Protein AF-A0A831SKP4-F1 (afdb_monomer)

Nearest PDB structures (foldseek):
  2lvs-assembly1_A  TM=4.114E-01  e=3.186E-03  Hyperthermus butylicus DSM 5456
  2r0q-assembly1_F  TM=7.429E-01  e=1.241E+00  Staphylococcus aureus
  7r3e-assembly1_B  TM=6.776E-01  e=1.662E+00  Pseudomonas aeruginosa PAO1
  4y13-assembly1_A  TM=4.119E-01  e=1.315E+00  Escherichia coli O157:H7
  3szt-assembly1_B  TM=4.322E-01  e=8.544E+00  Pseudomonas aeruginosa

Radius of gyration: 23.82 Å; Cα contacts (8 Å, |Δi|>4): 84; chains: 1; bounding box: 57×42×66 Å

Secondary structure (DSSP, 8-state):
-PPPPPPHHHHHHHHHHHHTT--HHHHHHHHT--HHHHHHHSTTS---------HHHHHHHHHHHHTT--HHHHHHHTT--HHHHHHHHTTS-------SS--HHHHHHHHHHHHTTEEE-SSS-EEE--

Mean predicted aligned error: 15.89 Å

pLDDT: mean 81.24, std 11.7, range [41.0, 93.81]

Structure (mmCIF, N/CA/C/O backbone):
data_AF-A0A831SKP4-F1
#
_entry.id   AF-A0A831SKP4-F1
#
loop_
_atom_site.group_PDB
_atom_site.id
_atom_site.type_symbol
_atom_site.label_atom_id
_atom_site.label_alt_id
_atom_site.label_comp_id
_atom_site.label_asym_id
_atom_site.label_entity_id
_atom_site.label_seq_id
_atom_site.pdbx_PDB_ins_code
_atom_site.Cartn_x
_atom_site.Cartn_y
_atom_site.Cartn_z
_atom_site.occupancy
_atom_site.B_iso_or_equiv
_atom_site.auth_seq_id
_atom_site.auth_comp_id
_atom_site.auth_asym_id
_atom_site.auth_atom_id
_atom_site.pdbx_PDB_model_num
ATOM 1 N N . MET A 1 1 ? 12.614 -25.273 -33.405 1.00 41.00 1 MET A N 1
ATOM 2 C CA . MET A 1 1 ? 11.252 -24.795 -33.075 1.00 41.00 1 MET A CA 1
ATOM 3 C C . MET A 1 1 ? 11.278 -23.275 -33.042 1.00 41.00 1 MET A C 1
ATOM 5 O O . MET A 1 1 ? 12.081 -22.726 -32.301 1.00 41.00 1 MET A O 1
ATOM 9 N N . MET A 1 2 ? 10.481 -22.599 -33.871 1.00 47.62 2 MET A N 1
ATOM 10 C CA . MET A 1 2 ? 10.391 -21.132 -33.864 1.00 47.62 2 MET A CA 1
ATOM 11 C C . MET A 1 2 ? 9.602 -20.687 -32.625 1.00 47.62 2 MET A C 1
ATOM 13 O O . MET A 1 2 ? 8.480 -21.148 -32.412 1.00 47.62 2 MET A O 1
ATOM 17 N N . ALA A 1 3 ? 10.198 -19.841 -31.782 1.00 60.03 3 ALA A N 1
ATOM 18 C CA . ALA A 1 3 ? 9.532 -19.298 -30.602 1.00 60.03 3 ALA A CA 1
ATOM 19 C C . ALA A 1 3 ? 8.322 -18.457 -31.038 1.00 60.03 3 ALA A C 1
ATOM 21 O O . ALA A 1 3 ? 8.459 -17.539 -31.848 1.00 60.03 3 ALA A O 1
ATOM 22 N N . ARG A 1 4 ? 7.131 -18.774 -30.517 1.00 69.19 4 ARG A N 1
ATOM 23 C CA . ARG A 1 4 ? 5.933 -17.971 -30.786 1.00 69.19 4 ARG A CA 1
ATOM 24 C C . ARG A 1 4 ? 6.118 -16.574 -30.177 1.00 69.19 4 ARG A C 1
ATOM 26 O O . ARG A 1 4 ? 6.567 -16.481 -29.032 1.00 69.19 4 ARG A O 1
ATOM 33 N N . PRO A 1 5 ? 5.774 -15.498 -30.902 1.00 70.50 5 PRO A N 1
ATOM 34 C CA . PRO A 1 5 ? 5.787 -14.159 -30.333 1.00 70.50 5 PRO A CA 1
ATOM 35 C C . PRO A 1 5 ? 4.800 -14.091 -29.161 1.00 70.50 5 PRO A C 1
ATOM 37 O O . PRO A 1 5 ? 3.696 -14.631 -29.226 1.00 70.50 5 PRO A O 1
ATOM 40 N N . ILE A 1 6 ? 5.215 -13.448 -28.071 1.00 77.25 6 ILE A N 1
ATOM 41 C CA . ILE A 1 6 ? 4.364 -13.239 -26.895 1.00 77.25 6 ILE A CA 1
ATOM 42 C C . ILE A 1 6 ? 3.196 -12.323 -27.268 1.00 77.25 6 ILE A C 1
ATOM 44 O O . ILE A 1 6 ? 3.372 -11.354 -28.008 1.00 77.25 6 ILE A O 1
ATOM 48 N N . SER A 1 7 ? 2.010 -12.620 -26.730 1.00 87.00 7 SER A N 1
ATOM 49 C CA . SER A 1 7 ? 0.823 -11.783 -26.918 1.00 87.00 7 SER A CA 1
ATOM 50 C C . SER A 1 7 ? 1.058 -10.360 -26.401 1.00 87.00 7 SER A C 1
ATOM 52 O O . SER A 1 7 ? 1.594 -10.164 -25.306 1.00 87.00 7 SER A O 1
ATOM 54 N N . LYS A 1 8 ? 0.605 -9.362 -27.167 1.00 86.00 8 LYS A N 1
ATOM 55 C CA . LYS A 1 8 ? 0.666 -7.948 -26.772 1.00 86.00 8 LYS A CA 1
ATOM 56 C C . LYS A 1 8 ? -0.026 -7.704 -25.425 1.00 86.00 8 LYS A C 1
ATOM 58 O O . LYS A 1 8 ? 0.499 -6.940 -24.621 1.00 86.00 8 LYS A O 1
ATOM 63 N N . ASP A 1 9 ? -1.107 -8.425 -25.135 1.00 87.94 9 ASP A N 1
ATOM 64 C CA . ASP A 1 9 ? -1.860 -8.294 -23.881 1.00 87.94 9 ASP A CA 1
ATOM 65 C C . ASP A 1 9 ? -1.041 -8.739 -22.663 1.00 87.94 9 ASP A C 1
ATOM 67 O O . ASP A 1 9 ? -1.077 -8.115 -21.602 1.00 87.94 9 ASP A O 1
ATOM 71 N N . LEU A 1 10 ? -0.233 -9.793 -22.821 1.00 88.56 10 LEU A N 1
ATOM 72 C CA . LEU A 1 10 ? 0.670 -10.271 -21.770 1.00 88.56 10 LEU A CA 1
ATOM 73 C C . LEU A 1 10 ? 1.790 -9.265 -21.493 1.00 88.56 10 LEU A C 1
ATOM 75 O O . LEU A 1 10 ? 2.162 -9.063 -20.338 1.00 88.56 10 LEU A O 1
ATOM 79 N N . ILE A 1 11 ? 2.305 -8.613 -22.538 1.00 88.94 11 ILE A N 1
ATOM 80 C CA . ILE A 1 11 ? 3.315 -7.556 -22.403 1.00 88.94 11 ILE A CA 1
ATOM 81 C C . ILE A 1 11 ? 2.715 -6.330 -21.713 1.00 88.94 11 ILE A C 1
ATOM 83 O O . ILE A 1 11 ? 3.347 -5.764 -20.822 1.00 88.94 11 ILE A O 1
ATOM 87 N N . GLN A 1 12 ? 1.495 -5.945 -22.083 1.00 89.88 12 GLN A N 1
ATOM 88 C CA . GLN A 1 12 ? 0.797 -4.819 -21.475 1.00 89.88 12 GLN A CA 1
ATOM 89 C C . GLN A 1 12 ? 0.574 -5.053 -19.976 1.00 89.88 12 GLN A C 1
ATOM 91 O O . GLN A 1 12 ? 0.990 -4.239 -19.150 1.00 89.88 12 GLN A O 1
ATOM 96 N N . LYS A 1 13 ? 0.060 -6.231 -19.611 1.00 90.19 13 LYS A N 1
ATOM 97 C CA . LYS A 1 13 ? -0.128 -6.633 -18.212 1.00 90.19 13 LYS A CA 1
ATOM 98 C C . LYS A 1 13 ? 1.189 -6.688 -17.432 1.00 90.19 13 LYS A C 1
ATOM 100 O O . LYS A 1 13 ? 1.250 -6.288 -16.271 1.00 90.19 13 LYS A O 1
ATOM 105 N N . ALA A 1 14 ? 2.269 -7.153 -18.064 1.00 89.69 14 ALA A N 1
ATOM 106 C CA . ALA A 1 14 ? 3.598 -7.128 -17.462 1.00 89.69 14 ALA A CA 1
ATOM 107 C C . ALA A 1 14 ? 4.075 -5.697 -17.171 1.00 89.69 14 ALA A C 1
ATOM 109 O O . ALA A 1 14 ? 4.610 -5.444 -16.090 1.00 89.69 14 ALA A O 1
ATOM 110 N N . ARG A 1 15 ? 3.867 -4.757 -18.104 1.00 88.12 15 ARG A N 1
ATOM 111 C CA . ARG A 1 15 ? 4.230 -3.341 -17.929 1.00 88.12 15 ARG A CA 1
ATOM 112 C C . ARG A 1 15 ? 3.439 -2.699 -16.792 1.00 88.12 15 ARG A C 1
ATOM 114 O O . ARG A 1 15 ? 4.048 -2.052 -15.945 1.00 88.12 15 ARG A O 1
ATOM 121 N N . GLU A 1 16 ? 2.133 -2.935 -16.722 1.00 86.81 16 GLU A N 1
ATOM 122 C CA . GLU A 1 16 ? 1.269 -2.439 -15.640 1.00 86.81 16 GLU A CA 1
ATOM 123 C C . GLU A 1 16 ? 1.748 -2.911 -14.266 1.00 86.81 16 GLU A C 1
ATOM 125 O O . GLU A 1 16 ? 1.954 -2.099 -13.367 1.00 86.81 16 GLU A O 1
ATOM 130 N N . LEU A 1 17 ? 2.031 -4.208 -14.110 1.00 85.94 17 LEU A N 1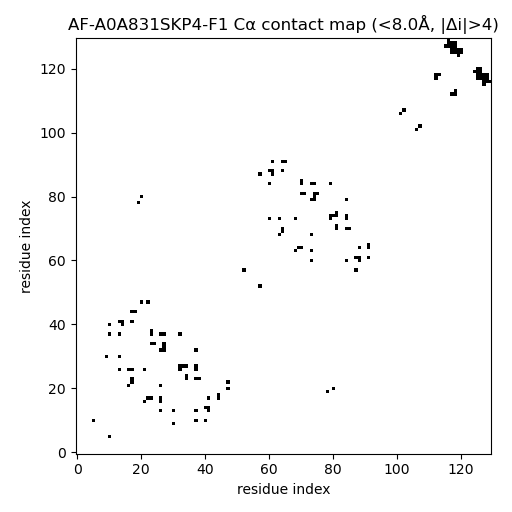
ATOM 131 C CA . LEU A 1 17 ? 2.506 -4.749 -12.836 1.00 85.94 17 LEU A CA 1
ATOM 132 C C . LEU A 1 17 ? 3.848 -4.145 -12.400 1.00 85.94 17 LEU A C 1
ATOM 134 O O . LEU A 1 17 ? 4.041 -3.891 -11.207 1.00 85.94 17 LEU A O 1
ATOM 138 N N . VAL A 1 18 ? 4.763 -3.905 -13.346 1.00 86.25 18 VAL A N 1
ATOM 139 C CA . VAL A 1 18 ? 6.054 -3.255 -13.067 1.00 86.25 18 VAL A CA 1
ATOM 140 C C . VAL A 1 18 ? 5.863 -1.780 -12.697 1.00 86.25 18 VAL A C 1
ATOM 142 O O . VAL A 1 18 ? 6.511 -1.319 -11.758 1.00 86.25 18 VAL A O 1
ATOM 145 N N . LEU A 1 19 ? 4.954 -1.053 -13.358 1.00 79.75 19 LEU A N 1
ATOM 146 C CA . LEU A 1 19 ? 4.599 0.329 -13.000 1.00 79.75 19 LEU A CA 1
ATOM 147 C C . LEU A 1 19 ? 3.962 0.422 -11.607 1.00 79.75 19 LEU A C 1
ATOM 149 O O . LEU A 1 19 ? 4.235 1.366 -10.872 1.00 79.75 19 LEU A O 1
ATOM 153 N N . CYS A 1 20 ? 3.201 -0.593 -11.195 1.00 77.50 20 CYS A N 1
ATOM 154 C CA . CYS A 1 20 ? 2.674 -0.720 -9.833 1.00 77.50 20 CYS A CA 1
ATOM 155 C C . CYS A 1 20 ? 3.742 -1.087 -8.780 1.00 77.50 20 CYS A C 1
ATOM 157 O O . CYS A 1 20 ? 3.407 -1.366 -7.629 1.00 77.50 20 CYS A O 1
ATOM 159 N N . GLY A 1 21 ? 5.026 -1.123 -9.148 1.00 75.38 21 GLY A N 1
ATOM 160 C CA . GLY A 1 21 ? 6.139 -1.322 -8.221 1.00 75.38 21 GLY A CA 1
ATOM 161 C C . GLY A 1 21 ? 6.475 -2.782 -7.915 1.00 75.38 21 GLY A C 1
ATOM 162 O O . GLY A 1 21 ? 7.334 -3.036 -7.061 1.00 75.38 21 GLY A O 1
ATOM 163 N N . ASN A 1 22 ? 5.859 -3.749 -8.607 1.00 82.50 22 ASN A N 1
ATOM 164 C CA . ASN A 1 22 ? 6.261 -5.151 -8.495 1.00 82.50 22 ASN A CA 1
ATOM 165 C C . ASN A 1 22 ? 7.653 -5.354 -9.102 1.00 82.50 22 ASN A C 1
ATOM 167 O O . ASN A 1 22 ? 8.014 -4.768 -10.124 1.00 82.50 22 ASN A O 1
ATOM 171 N N . SER A 1 23 ? 8.454 -6.227 -8.487 1.00 86.06 23 SER A N 1
ATOM 172 C CA . SER A 1 23 ? 9.759 -6.564 -9.052 1.00 86.06 23 SER A CA 1
ATOM 173 C C . SER A 1 23 ? 9.582 -7.341 -10.358 1.00 86.06 23 SER A C 1
ATOM 175 O O . SER A 1 23 ? 8.710 -8.202 -10.468 1.00 86.06 23 SER A O 1
ATOM 177 N N . LYS A 1 24 ? 10.461 -7.095 -11.335 1.00 87.56 24 LYS A N 1
ATOM 178 C CA . LYS A 1 24 ? 10.477 -7.820 -12.617 1.00 87.56 24 LYS A CA 1
ATOM 179 C C . LYS A 1 24 ? 10.549 -9.349 -12.413 1.00 87.56 24 LYS A C 1
ATOM 181 O O . LYS A 1 24 ? 9.915 -10.097 -13.150 1.00 87.56 24 LYS A O 1
ATOM 186 N N . ASN A 1 25 ? 11.216 -9.798 -11.343 1.00 89.69 25 ASN A N 1
ATOM 187 C CA . ASN A 1 25 ? 11.230 -11.194 -10.883 1.00 89.69 25 ASN A CA 1
ATOM 188 C C . ASN A 1 25 ? 9.852 -11.715 -10.456 1.00 89.69 25 ASN A C 1
ATOM 190 O O . ASN A 1 25 ? 9.473 -12.825 -10.822 1.00 89.69 25 ASN A O 1
ATOM 194 N N . SER A 1 26 ? 9.112 -10.934 -9.668 1.00 88.69 26 SER A N 1
ATOM 195 C CA . SER A 1 26 ? 7.761 -11.298 -9.230 1.00 88.69 26 SER A CA 1
ATOM 196 C C . SER A 1 26 ? 6.805 -11.370 -10.417 1.00 88.69 26 SER A C 1
ATOM 198 O O . SER A 1 26 ? 6.053 -12.331 -10.544 1.00 88.69 26 SER A O 1
ATOM 200 N N . VAL A 1 27 ? 6.888 -10.396 -11.327 1.00 89.75 27 VAL A N 1
ATOM 201 C CA . VAL A 1 27 ? 6.055 -10.341 -12.537 1.00 89.75 27 VAL A CA 1
ATOM 202 C C . VAL A 1 27 ? 6.326 -11.532 -13.459 1.00 89.75 27 VAL A C 1
ATOM 204 O O . VAL A 1 27 ? 5.383 -12.150 -13.945 1.00 89.75 27 VAL A O 1
ATOM 207 N N . ALA A 1 28 ? 7.596 -11.907 -13.646 1.00 91.88 28 ALA A N 1
ATOM 208 C CA . ALA A 1 28 ? 7.980 -13.090 -14.417 1.00 91.88 28 ALA A CA 1
ATOM 209 C C . ALA A 1 28 ? 7.329 -14.372 -13.867 1.00 91.88 28 ALA A C 1
ATOM 211 O O . ALA A 1 28 ? 6.713 -15.126 -14.620 1.00 91.88 28 ALA A O 1
ATOM 212 N N . LYS A 1 29 ? 7.394 -14.579 -12.543 1.00 92.56 29 LYS A N 1
ATOM 213 C CA . LYS A 1 29 ? 6.753 -15.722 -11.873 1.00 92.56 29 LYS A CA 1
ATOM 214 C C . LYS A 1 29 ? 5.230 -15.691 -12.007 1.00 92.56 29 LYS A C 1
ATOM 216 O O . LYS A 1 29 ? 4.632 -16.717 -12.301 1.00 92.56 29 LYS A O 1
ATOM 221 N N . GLN A 1 30 ? 4.615 -14.524 -11.819 1.00 90.94 30 GLN A N 1
ATOM 222 C CA . GLN A 1 30 ? 3.160 -14.361 -11.838 1.00 90.94 30 GLN A CA 1
ATOM 223 C C . GLN A 1 30 ? 2.549 -14.583 -13.228 1.00 90.94 30 GLN A C 1
ATOM 225 O O . GLN A 1 30 ? 1.441 -15.100 -13.332 1.00 90.94 30 GLN A O 1
ATOM 230 N N . LEU A 1 31 ? 3.251 -14.182 -14.290 1.00 89.62 31 LEU A N 1
ATOM 231 C CA . LEU A 1 31 ? 2.764 -14.302 -15.667 1.00 89.62 31 LEU A CA 1
ATOM 232 C C . LEU A 1 31 ? 3.289 -15.549 -16.393 1.00 89.62 31 LEU A C 1
ATOM 234 O O . LEU A 1 31 ? 2.903 -15.783 -17.535 1.00 89.62 31 LEU A O 1
ATOM 238 N N . GLY A 1 32 ? 4.177 -16.329 -15.768 1.00 89.25 32 GLY A N 1
ATOM 239 C CA . GLY A 1 32 ? 4.826 -17.478 -16.408 1.00 89.25 32 GLY A CA 1
ATOM 240 C C . GLY A 1 32 ? 5.717 -17.086 -17.592 1.00 89.25 32 GLY A C 1
ATOM 241 O O . GLY A 1 32 ? 5.929 -17.881 -18.503 1.00 89.25 32 GLY A O 1
ATOM 242 N N . ILE A 1 33 ? 6.218 -15.847 -17.606 1.00 88.88 33 ILE A N 1
ATOM 243 C CA . ILE A 1 33 ? 7.048 -15.307 -18.687 1.00 88.88 33 ILE A CA 1
ATOM 244 C C . ILE A 1 33 ? 8.510 -15.345 -18.250 1.00 88.88 33 ILE A C 1
ATOM 246 O O . ILE A 1 33 ? 8.845 -14.990 -17.121 1.00 88.88 33 ILE A O 1
ATOM 250 N N . GLY A 1 34 ? 9.401 -15.719 -19.170 1.00 89.88 34 GLY A N 1
ATOM 251 C CA . GLY A 1 34 ? 10.840 -15.648 -18.941 1.00 89.88 34 GLY A CA 1
ATOM 252 C C . GLY A 1 34 ? 11.280 -14.248 -18.504 1.00 89.88 34 GLY A C 1
ATOM 253 O O . GLY A 1 34 ? 10.935 -13.242 -19.127 1.00 89.88 34 GLY A O 1
ATOM 254 N N . ILE A 1 35 ? 12.081 -14.192 -17.441 1.00 90.69 35 ILE A N 1
ATOM 255 C CA . ILE A 1 35 ? 12.588 -12.945 -16.857 1.00 90.69 35 ILE A CA 1
ATOM 256 C C . ILE A 1 35 ? 13.259 -12.047 -17.908 1.00 90.69 35 ILE A C 1
ATOM 258 O O . ILE A 1 35 ? 12.999 -10.847 -17.960 1.00 90.69 35 ILE A O 1
ATOM 262 N N . THR A 1 36 ? 14.047 -12.630 -18.811 1.00 91.88 36 THR A N 1
ATOM 263 C CA . THR A 1 36 ? 14.751 -11.933 -19.894 1.00 91.88 36 THR A CA 1
ATOM 264 C C . THR A 1 36 ? 13.785 -11.178 -20.801 1.00 91.88 36 THR A C 1
ATOM 266 O O . THR A 1 36 ? 14.064 -10.059 -21.228 1.00 91.88 36 THR A O 1
ATOM 269 N N . THR A 1 37 ? 12.611 -11.757 -21.048 1.00 90.75 37 THR A N 1
ATOM 270 C CA . THR A 1 37 ? 11.578 -11.140 -21.873 1.00 90.75 37 THR A CA 1
ATOM 271 C C . THR A 1 37 ? 10.914 -9.970 -21.162 1.00 90.75 37 THR A C 1
ATOM 273 O O . THR A 1 37 ? 10.691 -8.930 -21.776 1.00 90.75 37 THR A O 1
ATOM 276 N N . ILE A 1 38 ? 10.662 -10.097 -19.855 1.00 90.62 38 ILE A N 1
ATOM 277 C CA . ILE A 1 38 ? 10.184 -8.977 -19.038 1.00 90.62 38 ILE A CA 1
ATOM 278 C C . ILE A 1 38 ? 11.186 -7.824 -19.113 1.00 90.62 38 ILE A C 1
ATOM 280 O O . ILE A 1 38 ? 10.785 -6.709 -19.433 1.00 90.62 38 ILE A O 1
ATOM 284 N N . TYR A 1 39 ? 12.484 -8.077 -18.906 1.00 90.38 39 TYR A N 1
ATOM 285 C CA . TYR A 1 39 ? 13.518 -7.040 -19.020 1.00 90.38 39 TYR A CA 1
ATOM 286 C C . TYR A 1 39 ? 13.538 -6.380 -20.397 1.00 90.38 39 TYR A C 1
ATOM 288 O O . TYR A 1 39 ? 13.594 -5.159 -20.463 1.00 90.38 39 TYR A O 1
ATOM 296 N N . LYS A 1 40 ? 13.419 -7.153 -21.481 1.00 91.50 40 LYS A N 1
ATOM 297 C CA . LYS A 1 40 ? 13.374 -6.621 -22.850 1.00 91.50 40 LYS A CA 1
ATOM 298 C C . LYS A 1 40 ? 12.195 -5.669 -23.087 1.00 91.50 40 LYS A C 1
ATOM 300 O O . LYS A 1 40 ? 12.347 -4.688 -23.802 1.00 91.50 40 LYS A O 1
ATOM 305 N N . HIS A 1 41 ? 11.029 -5.955 -22.506 1.00 89.62 41 HIS A N 1
ATOM 306 C CA . HIS A 1 41 ? 9.802 -5.174 -22.720 1.00 89.62 41 HIS A CA 1
ATOM 307 C C . HIS A 1 41 ? 9.506 -4.129 -21.635 1.00 89.62 41 HIS A C 1
ATOM 309 O O . HIS A 1 41 ? 8.507 -3.414 -21.730 1.00 89.62 41 HIS A O 1
ATOM 315 N N . THR A 1 42 ? 10.343 -4.053 -20.600 1.00 88.12 42 THR A N 1
ATOM 316 C CA . THR A 1 42 ? 10.208 -3.113 -19.473 1.00 88.12 42 THR A CA 1
ATOM 317 C C . THR A 1 42 ? 11.531 -2.415 -19.148 1.00 88.12 42 THR A C 1
ATOM 319 O O . THR A 1 42 ? 11.700 -1.886 -18.048 1.00 88.12 42 THR A O 1
ATOM 322 N N . SER A 1 43 ? 12.499 -2.441 -20.073 1.00 85.00 43 SER A N 1
ATOM 323 C CA . SER A 1 43 ? 13.817 -1.813 -19.910 1.00 85.00 43 SER A CA 1
ATOM 324 C C . SER A 1 43 ? 13.722 -0.295 -19.816 1.00 85.00 43 SER A C 1
ATOM 326 O O . SER A 1 43 ? 14.530 0.327 -19.135 1.00 85.00 43 SER A O 1
ATOM 328 N N . ASP A 1 44 ? 12.724 0.281 -20.484 1.00 84.69 44 ASP A N 1
ATOM 329 C CA . ASP A 1 44 ? 12.385 1.700 -20.445 1.00 84.69 44 ASP A CA 1
ATOM 330 C C . ASP A 1 44 ? 11.773 2.124 -19.105 1.00 84.69 44 ASP A C 1
ATOM 332 O O . ASP A 1 44 ? 11.849 3.294 -18.741 1.00 84.69 44 ASP A O 1
ATOM 336 N N . ILE A 1 45 ? 11.216 1.178 -18.342 1.00 79.75 45 ILE A N 1
ATOM 337 C CA . ILE A 1 45 ? 10.704 1.446 -17.003 1.00 79.75 45 ILE A CA 1
ATOM 338 C C . ILE A 1 45 ? 11.900 1.418 -16.045 1.00 79.75 45 ILE A C 1
ATOM 340 O O . ILE A 1 45 ? 12.432 0.320 -15.777 1.00 79.75 45 ILE A O 1
ATOM 344 N N . PRO A 1 46 ? 12.339 2.586 -15.522 1.00 67.19 46 PRO A N 1
ATOM 345 C CA . PRO A 1 46 ? 13.459 2.642 -14.599 1.00 67.19 46 PRO A CA 1
ATOM 346 C C . PRO A 1 46 ? 13.176 1.659 -13.468 1.00 67.19 46 PRO A C 1
ATOM 348 O O . PRO A 1 46 ? 12.072 1.601 -12.928 1.00 67.19 46 PRO A O 1
ATOM 351 N N . GLY A 1 47 ? 14.148 0.792 -13.176 1.00 63.47 47 GLY A N 1
ATOM 352 C CA . GLY A 1 47 ? 13.994 -0.169 -12.091 1.00 63.47 47 GLY A CA 1
ATOM 353 C C . GLY A 1 47 ? 13.657 0.545 -10.783 1.00 63.47 47 GLY A C 1
ATOM 354 O O . GLY A 1 47 ? 13.896 1.746 -10.657 1.00 63.47 4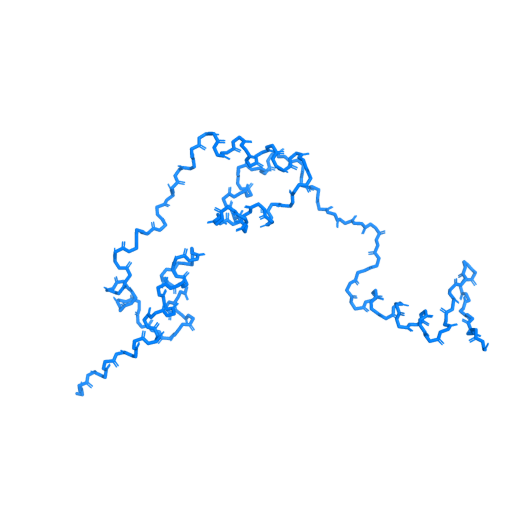7 GLY A O 1
ATOM 355 N N . ASN A 1 48 ? 13.177 -0.218 -9.798 1.00 57.19 48 ASN A N 1
ATOM 356 C CA . ASN A 1 48 ? 13.178 0.189 -8.394 1.00 57.19 48 ASN A CA 1
ATOM 357 C C . ASN A 1 48 ? 14.634 0.424 -7.954 1.00 57.19 48 ASN A C 1
ATOM 359 O O . ASN A 1 48 ? 15.212 -0.357 -7.201 1.00 57.19 48 ASN A O 1
ATOM 363 N N . LYS A 1 49 ? 15.259 1.501 -8.437 1.00 54.06 49 LYS A N 1
ATOM 364 C CA . LYS A 1 49 ? 16.269 2.198 -7.668 1.00 54.06 49 LYS A CA 1
ATOM 365 C C . LYS A 1 49 ? 15.575 2.517 -6.356 1.00 54.06 49 LYS A C 1
ATOM 367 O O . LYS A 1 49 ? 14.374 2.784 -6.331 1.00 54.06 49 LYS A O 1
ATOM 372 N N . HIS A 1 50 ? 16.309 2.439 -5.261 1.00 54.53 50 HIS A N 1
ATOM 373 C CA . HIS A 1 50 ? 15.885 3.070 -4.026 1.00 54.53 50 HIS A CA 1
ATOM 374 C C . HIS A 1 50 ? 15.735 4.560 -4.344 1.00 54.53 50 HIS A C 1
ATOM 376 O O . HIS A 1 50 ? 16.698 5.315 -4.233 1.00 54.53 50 HIS A O 1
ATOM 382 N N . THR A 1 51 ? 14.580 4.963 -4.877 1.00 58.69 51 THR A N 1
ATOM 383 C CA . THR A 1 51 ? 14.279 6.349 -5.182 1.00 58.69 51 THR A CA 1
ATOM 384 C C . THR A 1 51 ? 14.226 6.984 -3.820 1.00 58.69 51 THR A C 1
ATOM 386 O O . THR A 1 51 ? 13.288 6.768 -3.054 1.00 58.69 51 THR A O 1
ATOM 389 N N . LYS A 1 52 ? 15.331 7.628 -3.457 1.00 70.12 52 LYS A N 1
ATOM 390 C CA . LYS A 1 52 ? 15.453 8.325 -2.194 1.00 70.12 52 LYS A CA 1
ATOM 391 C C . LYS A 1 52 ? 14.316 9.334 -2.190 1.00 70.12 52 LYS A C 1
ATOM 393 O O . LYS A 1 52 ? 14.295 10.214 -3.047 1.00 70.12 52 LYS A O 1
ATOM 398 N N . LEU A 1 53 ? 13.331 9.133 -1.313 1.00 80.56 53 LEU A N 1
ATOM 399 C CA . LEU A 1 53 ? 12.241 10.088 -1.210 1.00 80.56 53 LEU A CA 1
ATOM 400 C C . LEU A 1 53 ? 12.836 11.438 -0.841 1.00 80.56 53 LEU A C 1
ATOM 402 O O . LEU A 1 53 ? 13.736 11.527 0.001 1.00 80.56 53 LEU A O 1
ATOM 406 N N . ASP A 1 54 ? 12.313 12.477 -1.475 1.00 87.69 54 ASP A N 1
ATOM 407 C CA . ASP A 1 54 ? 12.656 13.828 -1.087 1.00 87.69 54 ASP A CA 1
ATOM 408 C C . ASP A 1 54 ? 12.210 14.088 0.360 1.00 87.69 54 ASP A C 1
ATOM 410 O O . ASP A 1 54 ? 11.171 13.587 0.810 1.00 87.69 54 ASP A O 1
ATOM 414 N N . LYS A 1 55 ? 12.994 14.885 1.093 1.00 88.31 55 LYS A N 1
ATOM 415 C CA . LYS A 1 55 ? 12.745 15.180 2.512 1.00 88.31 55 LYS A CA 1
ATOM 416 C C . LYS A 1 55 ? 11.359 15.787 2.723 1.00 88.31 55 LYS A C 1
ATOM 418 O O . LYS A 1 55 ? 10.697 15.442 3.697 1.00 88.31 55 LYS A O 1
ATOM 423 N N . ILE A 1 56 ? 10.893 16.616 1.786 1.00 91.19 56 ILE A N 1
ATOM 424 C CA . ILE A 1 56 ? 9.558 17.229 1.834 1.00 91.19 56 ILE A CA 1
ATOM 425 C C . ILE A 1 56 ? 8.470 16.153 1.758 1.00 91.19 56 ILE A C 1
ATOM 427 O O . ILE A 1 56 ? 7.470 16.207 2.472 1.00 91.19 56 ILE A O 1
ATOM 431 N N . THR A 1 57 ? 8.671 15.133 0.923 1.00 88.25 57 THR A N 1
ATOM 432 C CA . THR A 1 57 ? 7.708 14.033 0.781 1.00 88.25 57 THR A CA 1
ATOM 433 C C . THR A 1 57 ? 7.677 13.166 2.037 1.00 88.25 57 THR A C 1
ATOM 435 O O . THR A 1 57 ? 6.598 12.797 2.493 1.00 88.25 57 THR A O 1
ATOM 438 N N . ILE A 1 58 ? 8.841 12.887 2.632 1.00 91.44 58 ILE A N 1
ATOM 439 C CA . ILE A 1 58 ? 8.935 12.165 3.909 1.00 91.44 58 ILE A CA 1
ATOM 440 C C . ILE A 1 58 ? 8.198 12.934 5.008 1.00 91.44 58 ILE A C 1
ATOM 442 O O . ILE A 1 58 ? 7.425 12.335 5.752 1.00 91.44 58 ILE A O 1
ATOM 446 N N . GLN A 1 59 ? 8.392 14.251 5.079 1.00 93.81 59 GLN A N 1
ATOM 447 C CA . GLN A 1 59 ? 7.734 15.087 6.077 1.00 93.81 59 GLN A CA 1
ATOM 448 C C . GLN A 1 59 ? 6.206 15.034 5.944 1.00 93.81 59 GLN A C 1
ATOM 450 O O . GLN A 1 59 ? 5.520 14.769 6.926 1.00 93.81 59 GLN A O 1
ATOM 455 N N . ARG A 1 60 ? 5.677 15.149 4.720 1.00 93.56 60 ARG A N 1
ATOM 456 C CA . ARG A 1 60 ? 4.233 15.019 4.454 1.00 93.56 60 ARG A CA 1
ATOM 457 C C . ARG A 1 60 ? 3.673 13.651 4.836 1.00 93.56 60 ARG A C 1
ATOM 459 O O . ARG A 1 60 ? 2.589 13.570 5.397 1.00 93.56 60 ARG A O 1
ATOM 466 N N . ILE A 1 61 ? 4.405 12.571 4.554 1.00 92.12 61 ILE A N 1
ATOM 467 C CA . ILE A 1 61 ? 4.006 11.217 4.968 1.00 92.12 61 ILE A CA 1
ATOM 468 C C . ILE A 1 61 ? 3.906 11.135 6.497 1.00 92.12 61 ILE A C 1
ATOM 470 O O . ILE A 1 61 ? 2.964 10.545 7.019 1.00 92.12 61 ILE A O 1
ATOM 474 N N . ARG A 1 62 ? 4.862 11.731 7.220 1.00 93.00 62 ARG A N 1
ATOM 475 C CA . ARG A 1 62 ? 4.858 11.749 8.689 1.00 93.00 62 ARG A CA 1
ATOM 476 C C . ARG A 1 62 ? 3.689 12.564 9.239 1.00 93.00 62 ARG A C 1
ATOM 478 O O . ARG A 1 62 ? 3.025 12.095 10.156 1.00 93.00 62 ARG A O 1
ATOM 485 N N . GLU A 1 63 ? 3.394 13.719 8.648 1.00 93.44 63 GLU A N 1
ATOM 486 C CA . GLU A 1 63 ? 2.214 14.529 8.982 1.00 93.44 63 GLU A CA 1
ATOM 487 C C . GLU A 1 63 ? 0.910 13.757 8.748 1.00 93.44 63 GLU A C 1
ATOM 489 O O . GLU A 1 63 ? 0.026 13.771 9.595 1.00 93.44 63 GLU A O 1
ATOM 494 N N . GLU A 1 64 ? 0.786 13.030 7.638 1.00 91.38 64 GLU A N 1
ATOM 495 C CA . GLU A 1 64 ? -0.400 12.212 7.355 1.00 91.38 64 GLU A CA 1
ATOM 496 C C . GLU A 1 64 ? -0.582 11.065 8.356 1.00 91.38 64 GLU A C 1
ATOM 498 O O . GLU A 1 64 ? -1.707 10.810 8.777 1.00 91.38 64 GLU A O 1
ATOM 503 N N . VAL A 1 65 ? 0.505 10.405 8.770 1.00 90.38 65 VAL A N 1
ATOM 504 C CA . VAL A 1 65 ? 0.450 9.362 9.809 1.00 90.38 65 VAL A CA 1
ATOM 505 C C . VAL A 1 65 ? 0.051 9.942 11.167 1.00 90.38 65 VAL A C 1
ATOM 507 O O . VAL A 1 65 ? -0.711 9.308 11.891 1.00 90.38 65 VAL A O 1
ATOM 510 N N . LEU A 1 66 ? 0.544 11.134 11.515 1.00 89.44 66 LEU A N 1
ATOM 511 C CA . LEU A 1 66 ? 0.147 11.830 12.744 1.00 89.44 66 LEU A CA 1
ATOM 512 C C . LEU A 1 66 ? -1.318 12.290 12.707 1.00 89.44 66 LEU A C 1
ATOM 514 O O . LEU A 1 66 ? -1.967 12.301 13.746 1.00 89.44 66 LEU A O 1
ATOM 518 N N . ASN A 1 67 ? -1.848 12.599 11.521 1.00 88.56 67 ASN A N 1
ATOM 519 C CA . ASN A 1 67 ? -3.259 12.918 11.273 1.00 88.56 67 ASN A CA 1
ATOM 520 C C . ASN A 1 67 ? -4.141 11.662 11.083 1.00 88.56 67 ASN A C 1
ATOM 522 O O . ASN A 1 67 ? -5.123 11.696 10.343 1.00 88.56 67 ASN A O 1
ATOM 526 N N . ASP A 1 68 ? -3.767 10.540 11.701 1.00 83.00 68 ASP A N 1
ATOM 527 C CA . ASP A 1 68 ? -4.516 9.276 11.728 1.00 83.00 68 ASP A CA 1
ATOM 528 C C . ASP A 1 68 ? -4.804 8.621 10.353 1.00 83.00 68 ASP A C 1
ATOM 530 O O . ASP A 1 68 ? -5.616 7.695 10.255 1.00 83.00 68 ASP A O 1
ATOM 534 N N . LYS A 1 69 ? -4.107 8.997 9.268 1.00 85.44 69 LYS A N 1
ATOM 535 C CA . LYS A 1 69 ? -4.179 8.211 8.022 1.00 85.44 69 LYS A CA 1
ATOM 536 C C . LYS A 1 69 ? -3.385 6.916 8.157 1.00 85.44 69 LYS A C 1
ATOM 538 O O . LYS A 1 69 ? -2.235 6.892 8.600 1.00 85.44 69 LYS A O 1
ATOM 543 N N . SER A 1 70 ? -3.964 5.815 7.676 1.00 85.25 70 SER A N 1
ATOM 544 C CA . SER A 1 70 ? -3.265 4.532 7.685 1.00 85.25 70 SER A CA 1
ATOM 545 C C . SER A 1 70 ? -2.063 4.546 6.733 1.00 85.25 70 SER A C 1
ATOM 547 O O . SER A 1 70 ? -2.127 5.048 5.609 1.00 85.25 70 SER A O 1
ATOM 549 N N . LYS A 1 71 ? -0.963 3.910 7.154 1.00 87.12 71 LYS A N 1
ATOM 550 C CA . LYS A 1 71 ? 0.253 3.743 6.333 1.00 87.12 71 LYS A CA 1
ATOM 551 C C . LYS A 1 71 ? -0.052 3.084 4.980 1.00 87.12 71 LYS A C 1
ATOM 553 O O . LYS A 1 71 ? 0.603 3.382 3.985 1.00 87.12 71 LYS A O 1
ATOM 558 N N . TYR A 1 72 ? -1.057 2.204 4.940 1.00 85.31 72 TYR A N 1
ATOM 559 C CA . TYR A 1 72 ? -1.527 1.569 3.710 1.00 85.31 72 TYR A CA 1
ATOM 560 C C . TYR A 1 72 ? -2.240 2.557 2.782 1.00 85.31 72 TYR A C 1
ATOM 562 O O . TYR A 1 72 ? -1.934 2.599 1.592 1.00 85.31 72 TYR A O 1
ATOM 570 N N . GLN A 1 73 ? -3.142 3.382 3.322 1.00 84.75 73 GLN A N 1
ATOM 571 C CA . GLN A 1 73 ? -3.845 4.399 2.545 1.00 84.75 73 GLN A CA 1
ATOM 572 C C . GLN A 1 73 ? -2.860 5.408 1.950 1.00 84.75 73 GLN A C 1
ATOM 574 O O . GLN A 1 73 ? -2.898 5.664 0.754 1.00 84.75 73 GLN A O 1
ATOM 579 N N . ILE A 1 74 ? -1.904 5.886 2.751 1.00 89.75 74 ILE A N 1
ATOM 580 C CA . ILE A 1 74 ? -0.853 6.809 2.299 1.00 89.75 74 ILE A CA 1
ATOM 581 C C . ILE A 1 74 ? -0.029 6.194 1.160 1.00 89.75 74 ILE A C 1
ATOM 583 O O . ILE A 1 74 ? 0.258 6.857 0.163 1.00 89.75 74 ILE A O 1
ATOM 587 N N . ALA A 1 75 ? 0.342 4.916 1.287 1.00 86.75 75 ALA A N 1
ATOM 588 C CA . ALA A 1 75 ? 1.072 4.197 0.248 1.00 86.75 75 ALA A CA 1
ATOM 589 C C . ALA A 1 75 ? 0.268 4.122 -1.061 1.00 86.75 75 ALA A C 1
ATOM 591 O O . ALA A 1 75 ? 0.806 4.417 -2.127 1.00 86.75 75 ALA A O 1
ATOM 592 N N . LYS A 1 76 ? -1.026 3.790 -0.974 1.00 84.44 76 LYS A N 1
ATOM 593 C CA . LYS A 1 76 ? -1.934 3.715 -2.124 1.00 84.44 76 LYS A CA 1
ATOM 594 C C . LYS A 1 76 ? -2.126 5.079 -2.793 1.00 84.44 76 LYS A C 1
ATOM 596 O O . LYS A 1 76 ? -1.930 5.181 -4.000 1.00 84.44 76 LYS A O 1
ATOM 601 N N . ASP A 1 77 ? -2.446 6.113 -2.018 1.00 87.19 77 ASP A N 1
ATOM 602 C CA . ASP A 1 77 ? -2.736 7.465 -2.516 1.00 87.19 77 ASP A CA 1
ATOM 603 C C . ASP A 1 77 ? -1.521 8.090 -3.213 1.00 87.19 77 ASP A C 1
ATOM 605 O O . ASP A 1 77 ? -1.656 8.820 -4.193 1.00 87.19 77 ASP A O 1
ATOM 609 N N . ARG A 1 78 ? -0.315 7.795 -2.715 1.00 83.81 78 ARG A N 1
ATOM 610 C CA . ARG A 1 78 ? 0.939 8.366 -3.227 1.00 83.81 78 ARG A CA 1
ATOM 611 C C . ARG A 1 78 ? 1.661 7.466 -4.230 1.00 83.81 78 ARG A C 1
ATOM 613 O O . ARG A 1 78 ? 2.740 7.835 -4.687 1.00 83.81 78 ARG A O 1
ATOM 620 N N . GLY A 1 79 ? 1.116 6.289 -4.546 1.00 82.94 79 GLY A N 1
ATOM 621 C CA . GLY A 1 79 ? 1.775 5.307 -5.414 1.00 82.94 79 GLY A CA 1
ATOM 622 C C . GLY A 1 79 ? 3.117 4.813 -4.859 1.00 82.94 79 GLY A C 1
ATOM 623 O O . GLY A 1 79 ? 4.026 4.477 -5.616 1.00 82.94 79 GLY A O 1
ATOM 624 N N . LEU A 1 80 ? 3.271 4.808 -3.534 1.00 85.62 80 LEU A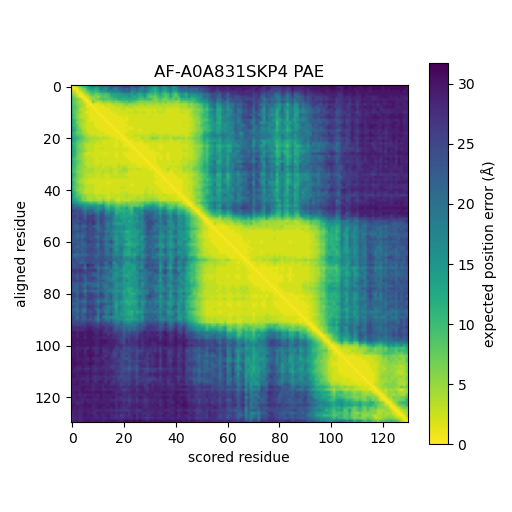 N 1
ATOM 625 C CA . LEU A 1 80 ? 4.489 4.388 -2.852 1.00 85.62 80 LEU A CA 1
ATOM 626 C C . LEU A 1 80 ? 4.381 2.932 -2.408 1.00 85.62 80 LEU A C 1
ATOM 628 O O . LEU A 1 80 ? 3.316 2.429 -2.055 1.00 85.62 80 LEU A O 1
ATOM 632 N N . ARG A 1 81 ? 5.525 2.250 -2.328 1.00 83.06 81 ARG A N 1
ATOM 633 C CA . ARG A 1 81 ? 5.574 0.925 -1.708 1.00 83.06 81 ARG A CA 1
ATOM 634 C C . ARG A 1 81 ? 5.292 1.056 -0.211 1.00 83.06 81 ARG A C 1
ATOM 636 O O . ARG A 1 81 ? 5.935 1.848 0.474 1.00 83.06 81 ARG A O 1
ATOM 643 N N . PHE A 1 82 ? 4.414 0.203 0.316 1.00 84.25 82 PHE A N 1
ATOM 644 C CA . PHE A 1 82 ? 4.089 0.171 1.747 1.00 84.25 82 PHE A CA 1
ATOM 645 C C . PHE A 1 82 ? 5.334 0.105 2.645 1.00 84.25 82 PHE A C 1
ATOM 647 O O . PHE A 1 82 ? 5.452 0.870 3.594 1.00 84.25 82 PHE A O 1
ATOM 654 N N . GLY A 1 83 ? 6.304 -0.752 2.305 1.00 85.81 83 GLY A N 1
ATOM 655 C CA . GLY A 1 83 ? 7.554 -0.872 3.062 1.00 85.81 83 GLY A CA 1
ATOM 656 C C . GLY A 1 83 ? 8.360 0.431 3.133 1.00 85.81 83 GLY A C 1
ATOM 657 O O . GLY A 1 83 ? 9.026 0.677 4.131 1.00 85.81 83 GLY A O 1
ATOM 658 N N . THR A 1 84 ? 8.256 1.293 2.118 1.00 88.25 84 THR A N 1
ATOM 659 C CA . THR A 1 84 ? 8.902 2.609 2.110 1.00 88.25 84 THR A CA 1
ATOM 660 C C . THR A 1 84 ? 8.232 3.559 3.097 1.00 88.25 84 THR A C 1
ATOM 662 O O . THR A 1 84 ? 8.913 4.197 3.895 1.00 88.25 84 THR A O 1
ATOM 665 N N . VAL A 1 85 ? 6.897 3.613 3.089 1.00 89.69 85 VAL A N 1
ATOM 666 C CA . VAL A 1 85 ? 6.124 4.395 4.068 1.00 89.69 85 VAL A CA 1
ATOM 667 C C . VAL A 1 85 ? 6.412 3.894 5.482 1.00 89.69 85 VAL A C 1
ATOM 669 O O . VAL A 1 85 ? 6.723 4.694 6.360 1.00 89.69 85 VAL A O 1
ATOM 672 N N . TYR A 1 86 ? 6.390 2.574 5.685 1.00 89.38 86 TYR A N 1
ATOM 673 C CA . TYR A 1 86 ? 6.692 1.940 6.967 1.00 89.38 86 TYR A CA 1
ATOM 674 C C . TYR A 1 86 ? 8.088 2.317 7.472 1.00 89.38 86 TYR A C 1
ATOM 676 O O . TYR A 1 86 ? 8.209 2.803 8.586 1.00 89.38 86 TYR A O 1
ATOM 684 N N . TYR A 1 87 ? 9.126 2.178 6.644 1.00 91.00 87 TYR A N 1
ATOM 685 C CA . TYR A 1 87 ? 10.505 2.500 7.023 1.00 91.00 87 TYR A CA 1
ATOM 686 C C . TYR A 1 87 ? 10.676 3.952 7.503 1.00 91.00 87 TYR A C 1
ATOM 688 O O . TYR A 1 87 ? 11.379 4.204 8.476 1.00 91.00 87 TYR A O 1
ATOM 696 N N . HIS A 1 88 ? 10.002 4.910 6.858 1.00 91.00 88 HIS A N 1
ATOM 697 C CA . HIS A 1 88 ? 10.091 6.337 7.199 1.00 91.00 88 HIS A CA 1
ATOM 698 C C . HIS A 1 88 ? 9.173 6.791 8.349 1.00 91.00 88 HIS A C 1
ATOM 700 O O . HIS A 1 88 ? 9.239 7.952 8.763 1.00 91.00 88 HIS A O 1
ATOM 706 N N . THR A 1 89 ? 8.309 5.901 8.840 1.00 91.94 89 THR A N 1
ATOM 707 C CA . THR A 1 89 ? 7.315 6.179 9.893 1.00 91.94 89 THR A CA 1
ATOM 708 C C . THR A 1 89 ? 7.316 5.120 10.994 1.00 91.94 89 THR A C 1
ATOM 710 O O . THR A 1 89 ? 6.388 5.061 11.798 1.00 91.94 89 THR A O 1
ATOM 713 N N . GLN A 1 90 ? 8.319 4.242 11.027 1.00 89.00 90 GLN A N 1
ATOM 714 C CA . GLN A 1 90 ? 8.397 3.143 11.995 1.00 89.00 90 GLN A CA 1
ATOM 715 C C . GLN A 1 90 ? 8.598 3.642 13.428 1.00 89.00 90 GLN A C 1
ATOM 717 O O . GLN A 1 90 ? 8.226 2.956 14.372 1.00 89.00 90 GLN A O 1
ATOM 722 N N . ASP A 1 91 ? 9.164 4.838 13.570 1.00 90.88 91 ASP A N 1
ATOM 723 C CA . ASP A 1 91 ? 9.353 5.550 14.829 1.00 90.88 91 ASP A CA 1
ATOM 724 C C . ASP A 1 91 ? 8.076 6.249 15.321 1.00 90.88 91 ASP A C 1
ATOM 726 O O . ASP A 1 91 ? 7.988 6.618 16.489 1.00 90.88 91 ASP A O 1
ATOM 730 N N . LEU A 1 92 ? 7.074 6.419 14.451 1.00 87.81 92 LEU A N 1
ATOM 731 C CA . LEU A 1 92 ? 5.773 6.968 14.823 1.00 87.81 92 LEU A CA 1
ATOM 732 C C . LEU A 1 92 ? 4.872 5.871 15.404 1.00 87.81 92 LEU A C 1
ATOM 734 O O . LEU A 1 92 ? 4.943 4.718 14.955 1.00 87.81 92 LEU A O 1
ATOM 738 N N . PRO A 1 93 ? 3.980 6.216 16.356 1.00 75.94 93 PRO A N 1
ATOM 739 C CA . PRO A 1 93 ? 3.089 5.250 16.977 1.00 75.94 93 PRO A CA 1
ATOM 740 C C . PRO A 1 93 ? 2.289 4.522 15.900 1.00 75.94 93 PRO A C 1
ATOM 742 O O . PRO A 1 93 ? 1.498 5.105 15.159 1.00 75.94 93 PRO A O 1
ATOM 745 N N . ASN A 1 94 ? 2.515 3.215 15.800 1.00 68.12 94 ASN A N 1
ATOM 746 C CA . ASN A 1 94 ? 1.706 2.366 14.953 1.00 68.12 94 ASN A CA 1
ATOM 747 C C . ASN A 1 94 ? 0.391 2.140 15.692 1.00 68.12 94 ASN A C 1
ATOM 749 O O . ASN A 1 94 ? 0.274 1.191 16.466 1.00 68.12 94 ASN A O 1
ATOM 753 N N . ARG A 1 95 ? -0.585 3.029 15.483 1.00 64.00 95 ARG A N 1
ATOM 754 C CA . ARG A 1 95 ? -1.963 2.791 15.908 1.00 64.00 95 ARG A CA 1
ATOM 755 C C . ARG A 1 95 ? -2.515 1.663 15.045 1.00 64.00 95 ARG A C 1
ATOM 757 O O . ARG A 1 95 ? -3.219 1.876 14.064 1.00 64.00 95 ARG A O 1
ATOM 764 N N . VAL A 1 96 ? -2.120 0.435 15.375 1.00 58.09 96 VAL A N 1
ATOM 765 C CA . VAL A 1 96 ? -2.899 -0.736 15.007 1.00 58.09 96 VAL A CA 1
ATOM 766 C C . VAL A 1 96 ? -4.215 -0.489 15.711 1.00 58.09 96 VAL A C 1
ATOM 768 O O . VAL A 1 96 ? -4.273 -0.555 16.936 1.00 58.09 96 VAL A O 1
ATOM 771 N N . TYR A 1 97 ? -5.237 -0.119 14.950 1.00 51.59 97 TYR A N 1
ATOM 772 C CA . TYR A 1 97 ? -6.604 -0.084 15.436 1.00 51.59 97 TYR A CA 1
ATOM 773 C C . TYR A 1 97 ? -7.006 -1.545 15.694 1.00 51.59 97 TYR A C 1
ATOM 775 O O . TYR A 1 97 ? -7.702 -2.184 14.913 1.00 51.59 97 TYR A O 1
ATOM 783 N N . ARG A 1 98 ? -6.452 -2.131 16.760 1.00 50.50 98 ARG A N 1
ATOM 784 C CA . ARG A 1 98 ? -7.113 -3.192 17.496 1.00 50.50 98 ARG A CA 1
ATOM 785 C C . ARG A 1 98 ? -8.140 -2.443 18.321 1.00 50.50 98 ARG A C 1
ATOM 787 O O . ARG A 1 98 ? -7.894 -2.140 19.480 1.00 50.50 98 ARG A O 1
ATOM 794 N N . GLU A 1 99 ? -9.243 -2.046 17.694 1.00 50.06 99 GLU A N 1
ATOM 795 C CA . GLU A 1 99 ? -10.446 -1.912 18.501 1.00 50.06 99 GLU A CA 1
ATOM 796 C C . GLU A 1 99 ? -10.574 -3.236 19.247 1.00 50.06 99 GLU A C 1
ATOM 798 O O . GLU A 1 99 ? -10.527 -4.305 18.628 1.00 50.06 99 GLU A O 1
ATOM 803 N N . GLU A 1 100 ? -10.634 -3.171 20.573 1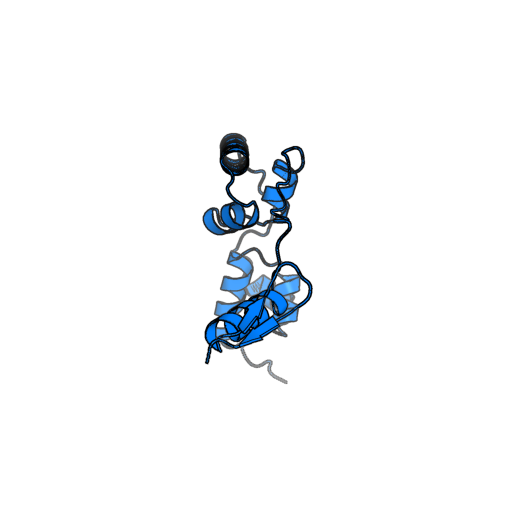.00 52.59 100 GLU A N 1
ATOM 804 C CA . GLU A 1 100 ? -11.150 -4.270 21.372 1.00 52.59 100 GLU A CA 1
ATOM 805 C C . GLU A 1 100 ? -12.592 -4.482 20.903 1.00 52.59 100 GLU A C 1
ATOM 807 O O . GLU A 1 100 ? -13.521 -3.800 21.320 1.00 52.59 100 GLU A O 1
ATOM 812 N N . GLY A 1 101 ? -12.750 -5.329 19.893 1.00 62.78 101 GLY A N 1
ATOM 813 C CA . GLY A 1 101 ? -13.954 -5.372 19.091 1.00 62.78 101 GLY A CA 1
ATOM 814 C C . GLY A 1 101 ? -13.987 -6.630 18.245 1.00 62.78 101 GLY A C 1
ATOM 815 O O . GLY A 1 101 ? -12.970 -7.117 17.748 1.00 62.78 101 GLY A O 1
ATOM 816 N N . ILE A 1 102 ? -15.184 -7.183 18.107 1.00 70.19 102 ILE A N 1
ATOM 817 C CA . ILE A 1 102 ? -15.428 -8.379 17.312 1.00 70.19 102 ILE A CA 1
ATOM 818 C C . ILE A 1 102 ? -15.259 -8.011 15.831 1.00 70.19 102 ILE A C 1
ATOM 820 O O . ILE A 1 102 ? -15.883 -7.068 15.348 1.00 70.19 102 ILE A O 1
ATOM 824 N N . GLN A 1 103 ? -14.429 -8.759 15.099 1.00 75.06 103 GLN A N 1
ATOM 825 C CA . GLN A 1 103 ? -14.133 -8.518 13.682 1.00 75.06 103 GLN A CA 1
ATOM 826 C C . GLN A 1 103 ? -14.337 -9.778 12.829 1.00 75.06 103 GLN A C 1
ATOM 828 O O . GLN A 1 103 ? -14.493 -10.889 13.338 1.00 75.06 103 GLN A O 1
ATOM 833 N N . GLY A 1 104 ? -14.330 -9.597 11.507 1.00 78.38 104 GLY A N 1
ATOM 834 C CA . GLY A 1 104 ? -14.362 -10.695 10.539 1.00 78.38 104 GLY A CA 1
ATOM 835 C C . GLY A 1 104 ? -15.666 -11.493 10.564 1.00 78.38 104 GLY A C 1
ATOM 836 O O . GLY A 1 104 ? -16.754 -10.930 10.691 1.00 78.38 104 GLY A O 1
ATOM 837 N N . GLU A 1 105 ? -15.557 -12.813 10.425 1.00 78.06 105 GLU A N 1
ATOM 838 C CA . GLU A 1 105 ? -16.715 -13.715 10.364 1.00 78.06 105 GLU A CA 1
ATOM 839 C C . GLU A 1 105 ? -17.586 -13.644 11.621 1.00 78.06 105 GLU A C 1
ATOM 841 O O . GLU A 1 105 ? -18.809 -13.676 11.519 1.00 78.06 105 GLU A O 1
ATOM 846 N N . VAL A 1 106 ? -16.977 -13.440 12.791 1.00 82.75 106 VAL A N 1
ATOM 847 C CA . VAL A 1 106 ? -17.701 -13.334 14.065 1.00 82.75 106 VAL A CA 1
ATOM 848 C C . VAL A 1 106 ? -18.572 -12.073 14.103 1.00 82.75 106 VAL A C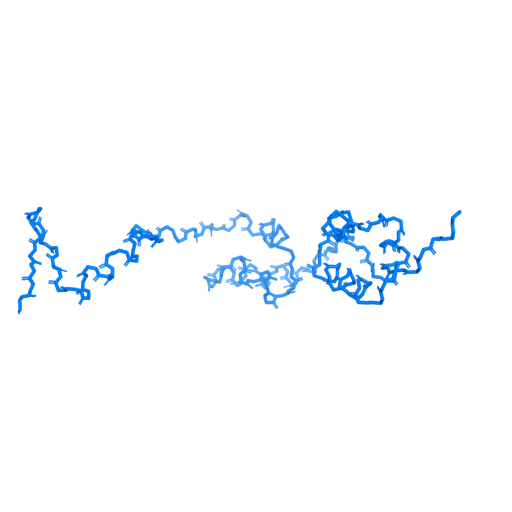 1
ATOM 850 O O . VAL A 1 106 ? -19.707 -12.118 14.569 1.00 82.75 106 VAL A O 1
ATOM 853 N N . LEU A 1 107 ? -18.095 -10.955 13.542 1.00 85.62 107 LEU A N 1
ATOM 854 C CA . LEU A 1 107 ? -18.895 -9.730 13.422 1.00 85.62 107 LEU A CA 1
ATOM 855 C C . LEU A 1 107 ? -20.053 -9.913 12.436 1.00 85.62 107 LEU A C 1
ATOM 857 O O . LEU A 1 107 ? -21.147 -9.395 12.655 1.00 85.62 107 LEU A O 1
ATOM 861 N N . ASN A 1 108 ? -19.817 -10.638 11.343 1.00 85.75 108 ASN A N 1
ATOM 862 C CA . ASN A 1 108 ? -20.856 -10.928 10.357 1.00 85.75 108 ASN A CA 1
ATOM 863 C C . ASN A 1 108 ? -21.950 -11.820 10.950 1.00 85.75 108 ASN A C 1
ATOM 865 O O . ASN A 1 108 ? -23.130 -11.521 10.775 1.00 85.75 108 ASN A O 1
ATOM 869 N N . LEU A 1 109 ? -21.558 -12.847 11.707 1.00 88.00 109 LEU A N 1
ATOM 870 C CA . LEU A 1 109 ? -22.482 -13.696 12.451 1.00 88.00 109 LEU A CA 1
ATOM 871 C C . LEU A 1 109 ? -23.304 -12.872 13.448 1.00 88.00 109 LEU A C 1
ATOM 873 O O . LEU A 1 109 ? -24.526 -12.983 13.471 1.00 88.00 109 LEU A O 1
ATOM 877 N N . LEU A 1 110 ? -22.659 -11.989 14.216 1.00 86.75 110 LEU A N 1
ATOM 878 C CA . LEU A 1 110 ? -23.344 -11.118 15.173 1.00 86.75 110 LEU A CA 1
ATOM 879 C C . LEU A 1 110 ? -24.394 -10.228 14.485 1.00 86.75 110 LEU A C 1
ATOM 881 O O . LEU A 1 110 ? -25.531 -10.140 14.943 1.00 86.75 110 LEU A O 1
ATOM 885 N N . LYS A 1 111 ? -24.045 -9.618 13.345 1.00 86.81 111 LYS A N 1
ATOM 886 C CA . LYS A 1 111 ? -24.979 -8.813 12.538 1.00 86.81 111 LYS A CA 1
ATOM 887 C C . LYS A 1 111 ? -26.163 -9.634 12.029 1.00 86.81 111 LYS A C 1
ATOM 889 O O . LYS A 1 111 ? -27.285 -9.132 12.024 1.00 86.81 111 LYS A O 1
ATOM 894 N N . GLN A 1 112 ? -25.923 -10.868 11.588 1.00 88.12 112 GLN A N 1
ATOM 895 C CA . GLN A 1 112 ? -26.981 -11.760 11.120 1.00 88.12 112 GLN A CA 1
ATOM 896 C C . GLN A 1 112 ? -27.928 -12.145 12.260 1.00 88.12 112 GLN A C 1
ATOM 898 O O . GLN A 1 112 ? -29.138 -12.015 12.103 1.00 88.12 112 GLN A O 1
ATOM 903 N N . LEU A 1 113 ? -27.387 -12.520 13.420 1.00 87.94 113 LEU A N 1
ATOM 904 C CA . LEU A 1 113 ? -28.174 -12.860 14.605 1.00 87.94 113 LEU A CA 1
ATOM 905 C C . LEU A 1 113 ? -29.061 -11.689 15.045 1.00 87.94 113 LEU A C 1
ATOM 907 O O . LEU A 1 113 ? -30.261 -11.871 15.236 1.00 87.94 113 LEU A O 1
ATOM 911 N N . MET A 1 114 ? -28.513 -10.471 15.102 1.00 84.50 114 MET A N 1
ATOM 912 C CA . MET A 1 114 ? -29.303 -9.271 15.405 1.00 84.50 114 MET A CA 1
ATOM 913 C C . MET A 1 114 ? -30.419 -9.030 14.380 1.00 84.50 114 MET A C 1
ATOM 915 O O . MET A 1 114 ? -31.527 -8.648 14.750 1.00 84.50 114 MET A O 1
ATOM 919 N N . LYS A 1 115 ? -30.154 -9.278 13.091 1.00 86.56 115 LYS A N 1
ATOM 920 C CA . LYS A 1 115 ? -31.151 -9.146 12.018 1.00 86.56 115 LYS A CA 1
ATOM 921 C C . LYS A 1 115 ? -32.261 -10.198 12.114 1.00 86.56 115 LYS A C 1
ATOM 923 O O . LYS A 1 115 ? -33.399 -9.907 11.769 1.00 86.56 115 LYS A O 1
ATOM 928 N N . GLU A 1 116 ? -31.938 -11.398 12.584 1.00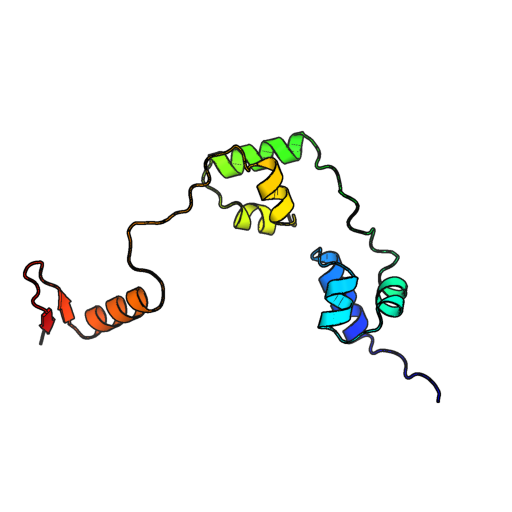 88.12 116 GLU A N 1
ATOM 929 C CA . GLU A 1 116 ? -32.882 -12.501 12.813 1.00 88.12 116 GLU A CA 1
ATOM 930 C C . GLU A 1 116 ? -33.641 -12.383 14.151 1.00 88.12 116 GLU A C 1
ATOM 932 O O . GLU A 1 116 ? -34.415 -13.274 14.511 1.00 88.12 116 GLU A O 1
ATOM 937 N N . GLY A 1 1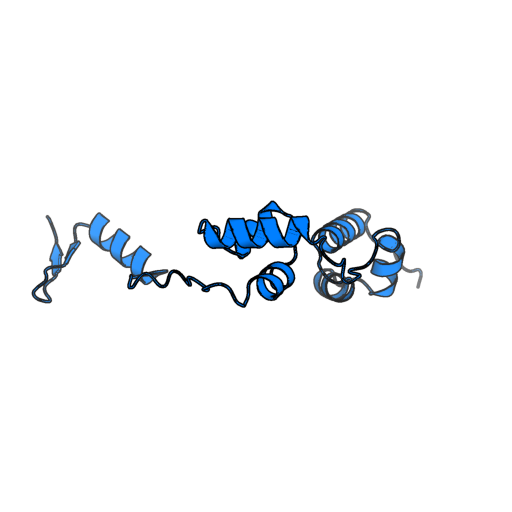17 ? -33.449 -11.269 14.869 1.00 85.06 117 GLY A N 1
ATOM 938 C CA . GLY A 1 117 ? -34.164 -10.938 16.099 1.00 85.06 117 GLY A CA 1
ATOM 939 C C . GLY A 1 117 ? -33.490 -11.444 17.370 1.00 85.06 117 GLY A C 1
ATOM 940 O O . GLY A 1 117 ? -34.101 -11.388 18.432 1.00 85.06 117 GLY A O 1
ATOM 941 N N . TYR A 1 118 ? -32.253 -11.937 17.305 1.00 83.31 118 TYR A N 1
ATOM 942 C CA . TYR A 1 118 ? -31.530 -12.375 18.495 1.00 83.31 118 TYR A CA 1
ATOM 943 C C . TYR A 1 118 ? -30.881 -11.193 19.224 1.00 83.31 118 TYR A C 1
ATOM 945 O O . TYR A 1 118 ? -30.109 -10.429 18.641 1.00 83.31 118 TYR A O 1
ATOM 953 N N . VAL A 1 119 ? -31.157 -11.072 20.522 1.00 80.25 119 VAL A N 1
ATOM 954 C CA . VAL A 1 119 ? -30.566 -10.078 21.426 1.00 80.25 119 VAL A CA 1
ATOM 955 C C . VAL A 1 119 ? -29.751 -10.798 22.492 1.00 80.25 119 VAL A C 1
ATOM 957 O O . VAL A 1 119 ? -30.233 -11.728 23.142 1.00 80.25 119 VAL A O 1
ATOM 960 N N . LEU A 1 120 ? -28.506 -10.360 22.671 1.00 72.06 120 LEU A N 1
ATOM 961 C CA . LEU A 1 120 ? -27.627 -10.829 23.736 1.00 72.06 120 LEU A CA 1
ATOM 962 C C . LEU A 1 120 ? -27.893 -10.008 25.001 1.00 72.06 120 LEU A C 1
ATOM 964 O O . LEU A 1 120 ? -27.821 -8.781 24.969 1.00 72.06 120 LEU A O 1
ATOM 968 N N . SER A 1 121 ? -28.202 -10.684 26.105 1.00 70.88 121 SER A N 1
ATOM 969 C CA . SER A 1 121 ? -28.244 -10.076 27.434 1.00 70.88 121 SER A CA 1
ATOM 970 C C . SER A 1 121 ? -26.873 -10.155 28.097 1.00 70.88 121 SER A C 1
ATOM 972 O O . SER A 1 121 ? -26.096 -11.076 27.850 1.00 70.88 121 SER A O 1
ATOM 974 N N . THR A 1 122 ? -26.598 -9.208 28.991 1.00 72.94 122 THR A N 1
ATOM 975 C CA . THR A 1 122 ? -25.431 -9.228 29.882 1.00 72.94 122 THR A CA 1
ATOM 976 C C . THR A 1 122 ? -25.439 -10.409 30.861 1.00 72.94 122 THR A C 1
ATOM 978 O O . THR A 1 122 ? -24.417 -10.687 31.475 1.00 72.94 122 THR A O 1
ATOM 981 N N . GLU A 1 123 ? -26.557 -11.127 30.996 1.00 72.69 123 GLU A N 1
ATOM 982 C CA . GLU A 1 123 ? -26.695 -12.325 31.834 1.00 72.69 123 GLU A CA 1
ATOM 983 C C . GLU A 1 123 ? -26.542 -13.641 31.046 1.00 72.69 123 GLU A C 1
ATOM 985 O O . GLU A 1 123 ? -27.425 -14.485 31.136 1.00 72.69 123 GLU A O 1
ATOM 990 N N . GLU A 1 124 ? -25.511 -13.821 30.213 1.00 68.56 124 GLU A N 1
ATOM 991 C CA . GLU A 1 124 ? -25.233 -15.074 29.453 1.00 68.56 124 GLU A CA 1
ATOM 992 C C . GLU A 1 124 ? -26.440 -15.717 28.716 1.00 68.56 124 GLU A C 1
ATOM 994 O O . GLU A 1 124 ? -26.416 -16.881 28.317 1.00 68.56 124 GLU A O 1
ATOM 999 N N . LYS A 1 125 ? -27.517 -14.960 28.499 1.00 72.12 125 LYS A N 1
ATOM 1000 C CA . LYS A 1 125 ? -28.783 -15.424 27.932 1.00 72.12 125 LYS A CA 1
ATOM 1001 C C . LYS A 1 125 ? -28.995 -14.727 26.602 1.00 72.12 125 LYS A C 1
A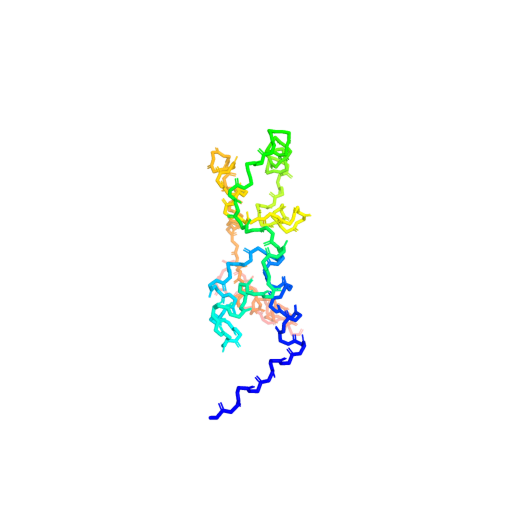TOM 1003 O O . LYS A 1 125 ? -28.794 -13.518 26.475 1.00 72.12 125 LYS A O 1
ATOM 1008 N N . SER A 1 126 ? -29.430 -15.491 25.608 1.00 69.94 126 SER A N 1
ATOM 1009 C CA . SER A 1 126 ? -29.865 -14.954 24.322 1.00 69.94 126 SER A CA 1
ATOM 1010 C C . SER A 1 126 ? -31.382 -15.057 24.213 1.00 69.94 126 SER A C 1
ATOM 1012 O O . SER A 1 126 ? -31.981 -16.062 24.597 1.00 69.94 126 SER A O 1
ATOM 1014 N N . PHE A 1 127 ? -32.005 -13.996 23.710 1.00 76.69 127 PHE A N 1
ATOM 1015 C CA . PHE A 1 127 ? -33.447 -13.909 23.507 1.00 76.69 127 PHE A CA 1
ATOM 1016 C C . PHE A 1 127 ? -33.734 -13.748 22.024 1.00 76.69 127 PHE A C 1
ATOM 1018 O O . PHE A 1 127 ? -32.988 -13.058 21.336 1.00 76.69 127 PHE A O 1
ATOM 1025 N N . ARG A 1 128 ? -34.823 -14.344 21.535 1.00 78.06 128 ARG A N 1
ATOM 1026 C CA . ARG A 1 128 ? -35.330 -14.094 20.185 1.00 78.06 128 ARG A CA 1
ATOM 1027 C C . ARG A 1 128 ? -36.564 -13.207 20.286 1.00 78.06 128 ARG A C 1
ATOM 1029 O O . ARG A 1 128 ? -37.564 -13.614 20.875 1.00 78.06 128 ARG A O 1
ATOM 1036 N N . LEU A 1 129 ? -36.473 -12.002 19.738 1.00 70.75 129 LEU A N 1
ATOM 1037 C CA . LEU A 1 129 ? -37.604 -11.106 19.550 1.00 70.75 129 LEU A CA 1
ATOM 1038 C C . LEU A 1 129 ? -38.531 -11.772 18.527 1.00 70.75 129 LEU A C 1
ATOM 1040 O O . LEU A 1 129 ? -38.117 -12.052 17.402 1.00 70.75 129 LEU A O 1
ATOM 1044 N N . THR A 1 130 ? -39.723 -12.142 18.987 1.00 66.50 130 THR A N 1
ATOM 1045 C CA . THR A 1 130 ? -40.774 -12.789 18.190 1.00 66.50 130 THR A CA 1
ATOM 1046 C C . THR A 1 130 ? -41.590 -11.754 17.440 1.00 66.50 130 THR A C 1
ATOM 1048 O O . THR A 1 130 ? -41.740 -10.631 17.972 1.00 66.50 130 THR A O 1
#

Sequence (130 aa):
MMARPISKDLIQKARELVLCGNSKNSVAKQLGIGITTIYKHTSDIPGNKHTKLDKITIQRIREEVLNDKSKYQIAKDRGLRFGTVYYHTQDLPNRVYREEGIQGEVLNLLKQLMKEGYVLSTEEKSFRLT

Foldseek 3Di:
DDDDDDDPVLLVVLQVCVLLVDALVVSCVVSVHDSVVSCVSCVVPDHPDVPPDDPVLLVVLQVCVVVVDALVVSCVVVSHDSVVSCVSCVVPDPPPPPPVDDDDPRVVVVVVCVVQQWDDDPPRDIDRDD

Solvent-accessible surface area (backbone atoms only — not comparable to full-atom values): 8113 Å² total; per-residue (Å²): 133,86,81,76,81,7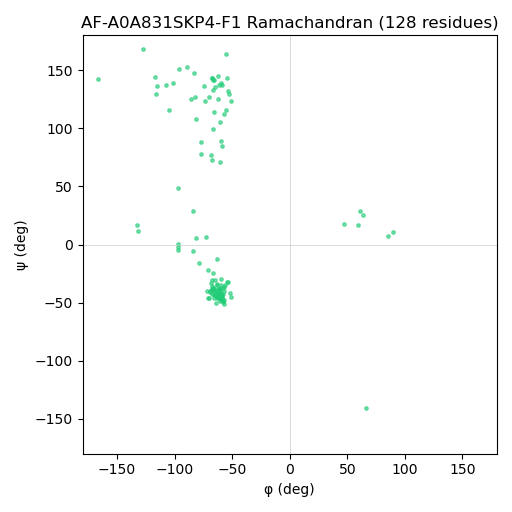8,58,69,66,60,53,50,53,51,44,52,45,44,74,73,69,46,51,64,67,57,49,19,65,74,70,74,42,61,52,70,56,51,48,72,74,38,62,86,51,76,67,92,59,85,72,75,72,53,68,70,58,53,50,52,53,45,53,40,47,74,68,72,44,51,61,61,55,54,13,63,78,67,76,44,58,49,70,60,48,44,70,75,40,65,90,46,85,78,78,71,83,70,62,95,64,80,58,70,71,63,35,52,50,51,54,49,40,48,74,73,29,40,45,81,47,95,76,91,42,77,44,69,63,127